Protein AF-A0AAD8B406-F1 (afdb_monomer_lite)

Organism: Biomphalaria pfeifferi (NCBI:txid112525)

Radius of gyration: 15.05 Å; chains: 1; bounding box: 37×24×43 Å

Secondary structure (DSSP, 8-state):
-EEEE--SEEEEES-EEEEEEEEEEE-EEEEEEEEEEEEEEEEEE-EEEEEEEEEEEEEEEEEEEEEEEEEEEEEEEEEEEEEEEEEEEEEEEEEEEEEEEEEEEEEEEEEEEEEEEEEEEEEEEEEEEEEEEEEEEE-S--EEEEEEEEEEEEEE-

Sequence (157 aa):
MCLYINARYKVFKDVRVYEMCLYINVGYKVFKDVRVYEMCLYINAGYKVFKDVGVYEMCFYINAGYKVFKDVGVYEMCLYINTGYKVFKDVGVYEMCLYINAGYKDFKDVGVYEMCFYINAGYKVFKDVGVYELYLYINTGYKVFKDVGVYEMCLNN

Structure (mmCIF, N/CA/C/O backbone):
data_AF-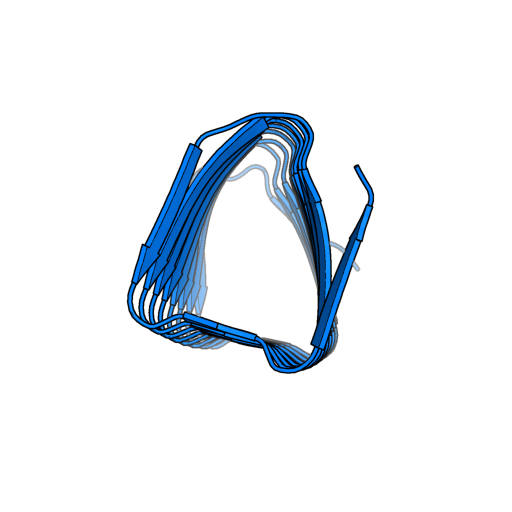A0AAD8B406-F1
#
_entry.id   AF-A0AAD8B406-F1
#
loop_
_atom_site.group_PDB
_atom_site.id
_atom_site.type_symbol
_atom_site.label_atom_id
_atom_site.label_alt_id
_atom_site.label_comp_id
_atom_site.label_asym_id
_atom_site.label_entity_id
_atom_site.label_seq_id
_atom_site.pdbx_PDB_ins_code
_atom_site.Cartn_x
_atom_site.Cartn_y
_atom_site.Cartn_z
_atom_site.occupancy
_atom_site.B_iso_or_equiv
_atom_site.auth_seq_id
_atom_site.auth_comp_id
_atom_site.auth_asym_id
_atom_site.auth_atom_id
_atom_site.pdbx_PDB_model_num
ATOM 1 N N . MET A 1 1 ? 18.663 8.600 -9.175 1.00 66.12 1 MET A N 1
ATOM 2 C CA . MET A 1 1 ? 18.173 9.130 -10.481 1.00 66.12 1 MET A CA 1
ATOM 3 C C . MET A 1 1 ? 16.690 8.807 -10.614 1.00 66.12 1 MET A C 1
ATOM 5 O O . MET A 1 1 ? 16.322 7.668 -10.365 1.00 66.12 1 MET A O 1
ATOM 9 N N . CYS A 1 2 ? 15.840 9.773 -10.978 1.00 83.94 2 CYS A N 1
ATOM 10 C CA . CYS A 1 2 ? 14.392 9.553 -11.087 1.00 83.94 2 CYS A CA 1
ATOM 11 C C . CYS A 1 2 ? 13.951 9.374 -12.542 1.00 83.94 2 CYS A C 1
ATOM 13 O O . CYS A 1 2 ? 14.406 10.094 -13.431 1.00 83.94 2 CYS A O 1
ATOM 15 N N . LEU A 1 3 ? 13.030 8.441 -12.785 1.00 86.75 3 LEU A N 1
ATOM 16 C CA . LEU A 1 3 ? 12.468 8.208 -14.112 1.00 86.75 3 LEU A CA 1
ATOM 17 C C . LEU A 1 3 ? 11.152 8.972 -14.281 1.00 86.75 3 LEU A C 1
ATOM 19 O O . LEU A 1 3 ? 10.186 8.746 -13.550 1.00 86.75 3 LEU A O 1
ATOM 23 N N . TYR A 1 4 ? 11.095 9.831 -15.297 1.00 86.88 4 TYR A N 1
ATOM 24 C CA . TYR A 1 4 ? 9.870 10.524 -15.680 1.00 86.88 4 TYR A CA 1
ATOM 25 C C . TYR A 1 4 ? 9.085 9.707 -16.709 1.00 86.88 4 TYR A C 1
ATOM 27 O O . TYR A 1 4 ? 9.613 9.300 -17.745 1.00 86.88 4 TYR A O 1
ATOM 35 N N . ILE A 1 5 ? 7.811 9.442 -16.430 1.00 83.00 5 ILE A N 1
ATOM 36 C CA . ILE A 1 5 ? 6.956 8.581 -17.247 1.00 83.00 5 ILE A CA 1
ATOM 37 C C . ILE A 1 5 ? 5.689 9.340 -17.627 1.00 83.00 5 ILE A C 1
ATOM 39 O O . ILE A 1 5 ? 4.752 9.463 -16.839 1.00 83.00 5 ILE A O 1
ATOM 43 N N . ASN A 1 6 ? 5.628 9.750 -18.894 1.00 78.81 6 ASN A N 1
ATOM 44 C CA . ASN A 1 6 ? 4.415 10.281 -19.526 1.00 78.81 6 ASN A CA 1
ATOM 45 C C . ASN A 1 6 ? 3.571 9.209 -20.234 1.00 78.81 6 ASN A C 1
ATOM 47 O O . ASN A 1 6 ? 2.496 9.499 -20.752 1.00 78.81 6 ASN A O 1
ATOM 51 N N . ALA A 1 7 ? 4.047 7.962 -20.291 1.00 69.94 7 ALA A N 1
ATOM 52 C CA . ALA A 1 7 ? 3.344 6.893 -20.992 1.00 69.94 7 ALA A CA 1
ATOM 53 C C . ALA A 1 7 ? 2.008 6.552 -20.312 1.00 69.94 7 ALA A C 1
ATOM 55 O O . ALA A 1 7 ? 1.962 6.378 -19.092 1.00 69.94 7 ALA A O 1
ATOM 56 N N . ARG A 1 8 ? 0.945 6.334 -21.100 1.00 76.19 8 ARG A N 1
ATOM 57 C CA . ARG A 1 8 ? -0.393 5.982 -20.584 1.00 76.19 8 ARG A CA 1
ATOM 58 C C . ARG A 1 8 ? -0.446 4.615 -19.898 1.00 76.19 8 ARG A C 1
ATOM 60 O O . ARG A 1 8 ? -1.207 4.461 -18.953 1.00 76.19 8 ARG A O 1
ATOM 67 N N . TYR A 1 9 ? 0.376 3.650 -20.310 1.00 87.19 9 TYR A N 1
ATOM 68 C CA . TYR A 1 9 ? 0.430 2.299 -19.738 1.00 87.19 9 TYR A CA 1
ATOM 69 C C . TYR A 1 9 ? 1.887 1.868 -19.537 1.00 87.19 9 TYR A C 1
ATOM 71 O O . TYR A 1 9 ? 2.727 2.145 -20.389 1.00 87.19 9 TYR A O 1
ATOM 79 N N . LYS A 1 10 ? 2.225 1.269 -18.389 1.00 89.88 10 LYS A N 1
ATOM 80 C CA . LYS A 1 10 ? 3.548 0.653 -18.164 1.00 89.88 10 LYS A CA 1
ATOM 81 C C . LYS A 1 10 ? 3.464 -0.450 -17.113 1.00 89.88 10 LYS A C 1
ATOM 83 O O . LYS A 1 10 ? 2.771 -0.284 -16.110 1.00 89.88 10 LYS A O 1
ATOM 88 N N . VAL A 1 11 ? 4.211 -1.525 -17.332 1.00 91.75 11 VAL A N 1
ATOM 89 C CA . VAL A 1 11 ? 4.355 -2.640 -16.392 1.00 91.75 11 VAL A CA 1
ATOM 90 C C . VAL A 1 11 ? 5.803 -2.704 -15.918 1.00 91.75 11 VAL A C 1
ATOM 92 O O . VAL A 1 11 ? 6.727 -2.614 -16.724 1.00 91.75 11 VAL A O 1
ATOM 95 N N . PHE A 1 12 ? 5.972 -2.848 -14.612 1.00 92.81 12 PHE A N 1
ATOM 96 C CA . PHE A 1 12 ? 7.213 -3.164 -13.925 1.00 92.81 12 PHE A CA 1
ATOM 97 C C . PHE A 1 12 ? 7.050 -4.568 -13.362 1.00 92.81 12 PHE A C 1
ATOM 99 O O . PHE A 1 12 ? 6.169 -4.797 -12.532 1.00 92.81 12 PHE A O 1
ATOM 106 N N . LYS A 1 13 ? 7.846 -5.507 -13.862 1.00 96.06 13 LYS A N 1
ATOM 107 C CA . LYS A 1 13 ? 7.769 -6.917 -13.492 1.00 96.06 13 LYS A CA 1
ATOM 108 C C . LYS A 1 13 ? 9.155 -7.404 -13.096 1.00 96.06 13 LYS A C 1
ATOM 110 O O . LYS A 1 13 ? 10.116 -7.028 -13.762 1.00 96.06 13 LYS A O 1
ATOM 115 N N . ASP A 1 14 ? 9.231 -8.211 -12.042 1.00 96.31 14 ASP A N 1
ATOM 116 C CA . ASP A 1 14 ? 10.471 -8.845 -11.573 1.00 96.31 14 ASP A CA 1
ATOM 117 C C . ASP A 1 14 ? 11.583 -7.822 -11.250 1.00 96.31 14 ASP A C 1
ATOM 119 O O . ASP A 1 14 ? 12.766 -8.044 -11.508 1.00 96.31 14 ASP A O 1
ATOM 123 N N . VAL A 1 15 ? 11.206 -6.661 -10.700 1.00 94.62 15 VAL A N 1
ATOM 124 C CA . VAL A 1 15 ? 12.147 -5.568 -10.409 1.00 94.62 15 VAL A CA 1
ATOM 125 C C . VAL A 1 15 ? 12.801 -5.791 -9.052 1.00 94.62 15 VAL A C 1
ATOM 127 O O . VAL A 1 15 ? 12.111 -5.927 -8.043 1.00 94.62 15 VAL A O 1
ATOM 130 N N . ARG A 1 16 ? 14.136 -5.771 -9.022 1.00 94.88 16 ARG A N 1
ATOM 131 C CA . ARG A 1 16 ? 14.936 -5.785 -7.792 1.00 94.88 16 ARG A CA 1
ATOM 132 C C . ARG A 1 16 ? 16.004 -4.711 -7.869 1.00 94.88 16 ARG A C 1
ATOM 134 O O . ARG A 1 16 ? 16.961 -4.857 -8.624 1.00 94.88 16 ARG A O 1
ATOM 141 N N . VAL A 1 17 ? 15.815 -3.626 -7.133 1.00 93.81 17 VAL A N 1
ATOM 142 C CA . VAL A 1 17 ? 16.735 -2.482 -7.132 1.00 93.81 17 VAL A CA 1
ATOM 143 C C . VAL A 1 17 ? 16.878 -1.934 -5.723 1.00 93.81 17 VAL A C 1
ATOM 145 O O . VAL A 1 17 ? 16.016 -2.164 -4.882 1.00 93.81 17 VAL A O 1
ATOM 148 N N . TYR A 1 18 ? 17.965 -1.213 -5.472 1.00 93.75 18 TYR A N 1
ATOM 149 C CA . TYR A 1 18 ? 18.145 -0.515 -4.205 1.00 93.75 18 TYR A CA 1
ATOM 150 C C . TYR A 1 18 ? 17.158 0.658 -4.113 1.00 93.75 18 TYR A C 1
ATOM 152 O O . TYR A 1 18 ? 16.241 0.642 -3.302 1.00 93.75 18 TYR A O 1
ATOM 160 N N . GLU A 1 19 ? 17.228 1.587 -5.061 1.00 94.19 19 GLU A N 1
ATOM 161 C CA . GLU A 1 19 ? 16.337 2.746 -5.129 1.00 94.19 19 GLU A CA 1
ATOM 162 C C . GLU A 1 19 ? 15.447 2.705 -6.372 1.00 94.19 19 GLU A C 1
ATOM 164 O O . GLU A 1 19 ? 15.892 2.390 -7.482 1.00 94.19 19 GLU A O 1
ATOM 169 N N . MET A 1 20 ? 14.190 3.115 -6.212 1.00 93.19 20 MET A N 1
ATOM 170 C CA . MET A 1 20 ? 13.279 3.370 -7.319 1.00 93.19 20 MET A CA 1
ATOM 171 C C . MET A 1 20 ? 12.509 4.673 -7.111 1.00 93.19 20 MET A C 1
ATOM 173 O O . MET A 1 20 ? 11.588 4.752 -6.303 1.00 93.19 20 MET A O 1
ATOM 177 N N . CYS A 1 21 ? 12.819 5.673 -7.934 1.00 93.94 21 CYS A N 1
ATOM 178 C CA . CYS A 1 21 ? 12.112 6.950 -7.961 1.00 93.94 21 CYS A CA 1
ATOM 179 C C . CYS A 1 21 ? 11.381 7.144 -9.298 1.00 93.94 21 CYS A C 1
ATOM 181 O O . CYS A 1 21 ? 12.027 7.190 -10.352 1.00 93.94 21 CYS A O 1
ATOM 183 N N . LEU A 1 22 ? 10.049 7.286 -9.280 1.00 91.00 22 LEU A N 1
ATOM 184 C CA . LEU A 1 22 ? 9.243 7.532 -10.484 1.00 91.00 22 LEU A CA 1
ATOM 185 C C . LEU A 1 22 ? 8.362 8.778 -10.352 1.00 91.00 22 LEU A C 1
ATOM 187 O O . LEU A 1 22 ? 7.609 8.933 -9.391 1.00 91.00 22 LEU A O 1
ATOM 191 N N . TYR A 1 23 ? 8.356 9.588 -11.409 1.00 89.94 23 TYR A N 1
ATOM 192 C CA . TYR A 1 23 ? 7.369 10.643 -11.628 1.00 89.94 23 TYR A CA 1
ATOM 193 C C . TYR A 1 23 ? 6.408 10.207 -12.732 1.00 89.94 23 TYR A C 1
ATOM 195 O O . TYR A 1 23 ? 6.817 9.962 -13.867 1.00 89.94 23 TYR A O 1
ATOM 203 N N . ILE A 1 24 ? 5.123 10.089 -12.407 1.00 85.62 24 ILE A N 1
ATOM 204 C CA . ILE A 1 24 ? 4.079 9.623 -13.322 1.00 85.62 24 ILE A CA 1
ATOM 205 C C . ILE A 1 24 ? 3.016 10.709 -13.435 1.00 85.62 24 ILE A C 1
ATOM 207 O O . ILE A 1 24 ? 2.252 10.949 -12.500 1.00 85.62 24 ILE A O 1
ATOM 211 N N . ASN A 1 25 ? 2.922 11.341 -14.603 1.00 82.12 25 ASN A N 1
ATOM 212 C CA . ASN A 1 25 ? 1.915 12.376 -14.818 1.00 82.12 25 ASN A CA 1
ATOM 213 C C . ASN A 1 25 ? 0.511 11.754 -14.917 1.00 82.12 25 ASN A C 1
ATOM 215 O O . ASN A 1 25 ? -0.337 11.943 -14.051 1.00 82.12 25 ASN A O 1
ATOM 219 N N . VAL A 1 26 ? 0.275 10.915 -15.924 1.00 82.38 26 VAL A N 1
ATOM 220 C CA . VAL A 1 26 ? -0.999 10.210 -16.091 1.00 82.38 26 VAL A CA 1
ATOM 221 C C . VAL A 1 26 ? -0.725 8.779 -16.517 1.00 82.38 26 VAL A C 1
ATOM 223 O O . VAL A 1 26 ? 0.189 8.513 -17.295 1.00 82.38 26 VAL A O 1
ATOM 226 N N . GLY A 1 27 ? -1.540 7.846 -16.035 1.00 83.50 27 GLY A N 1
ATOM 227 C CA . GLY A 1 27 ? -1.629 6.531 -16.653 1.00 83.50 27 GLY A CA 1
ATOM 228 C C . GLY A 1 27 ? -1.936 5.389 -15.702 1.00 83.50 27 GLY A C 1
ATOM 229 O O . GLY A 1 27 ? -2.097 5.562 -14.491 1.00 83.50 27 GLY A O 1
ATOM 230 N N . TYR A 1 28 ? -1.994 4.215 -16.314 1.00 88.31 28 TYR A N 1
ATOM 231 C CA . TYR A 1 28 ? -2.128 2.911 -15.699 1.00 88.31 28 TYR A CA 1
ATOM 232 C C . TYR A 1 28 ? -0.741 2.302 -15.479 1.00 88.31 28 TYR A C 1
ATOM 234 O O . TYR A 1 28 ? 0.053 2.202 -16.424 1.00 88.31 28 TYR A O 1
ATOM 242 N N . LYS A 1 29 ? -0.426 1.918 -14.239 1.00 90.56 29 LYS A N 1
ATOM 243 C CA . LYS A 1 29 ? 0.850 1.278 -13.890 1.00 90.56 29 LYS A CA 1
ATOM 244 C C . LYS A 1 29 ? 0.626 -0.005 -13.113 1.00 90.56 29 LYS A C 1
ATOM 246 O O . LYS A 1 29 ? -0.196 -0.037 -12.203 1.00 90.56 29 LYS A O 1
ATOM 251 N N . VAL A 1 30 ? 1.384 -1.035 -13.461 1.00 92.75 30 VAL A N 1
ATOM 252 C CA . VAL A 1 30 ? 1.406 -2.299 -12.719 1.00 92.75 30 VAL A CA 1
ATOM 253 C C . VAL A 1 30 ? 2.812 -2.529 -12.212 1.00 92.75 30 VAL A C 1
ATOM 255 O O . VAL A 1 30 ? 3.754 -2.477 -12.996 1.00 92.75 30 VAL A O 1
ATOM 258 N N . PHE A 1 31 ? 2.924 -2.797 -10.923 1.00 95.19 31 PHE A N 1
ATOM 259 C CA . PHE A 1 31 ? 4.117 -3.267 -10.244 1.00 95.19 31 PHE A CA 1
ATOM 260 C C . PHE A 1 31 ? 3.814 -4.685 -9.786 1.00 95.19 31 PHE A C 1
ATOM 262 O O . PHE A 1 31 ? 2.890 -4.891 -8.998 1.00 95.19 31 PHE A O 1
ATOM 269 N N . LYS A 1 32 ? 4.534 -5.654 -10.342 1.00 97.50 32 LYS A N 1
ATOM 270 C CA . LYS A 1 32 ? 4.357 -7.071 -10.044 1.00 97.50 32 LYS A CA 1
ATOM 271 C C . LYS A 1 32 ? 5.703 -7.685 -9.683 1.00 97.50 32 LYS A C 1
ATOM 273 O O . LYS A 1 32 ? 6.659 -7.484 -10.429 1.00 97.50 32 LYS A O 1
ATOM 278 N N . ASP A 1 33 ? 5.762 -8.433 -8.588 1.00 96.88 33 ASP A N 1
ATOM 279 C CA . ASP A 1 33 ? 6.983 -9.123 -8.153 1.00 96.88 33 ASP A CA 1
ATOM 280 C C . ASP A 1 33 ? 8.153 -8.132 -7.955 1.00 96.88 33 ASP A C 1
ATOM 282 O O . ASP A 1 33 ? 9.238 -8.282 -8.521 1.00 96.88 33 ASP A O 1
ATOM 286 N N . VAL A 1 34 ? 7.908 -7.055 -7.200 1.00 96.62 34 VAL A N 1
ATOM 287 C CA . VAL A 1 34 ? 8.855 -5.939 -7.023 1.00 96.62 34 VAL A CA 1
ATOM 288 C C . VAL A 1 34 ? 9.456 -5.966 -5.621 1.00 96.62 34 VAL A C 1
ATOM 290 O O . VAL A 1 34 ? 8.723 -6.026 -4.637 1.00 96.62 34 VAL A O 1
ATOM 293 N N . ARG A 1 35 ? 10.788 -5.887 -5.525 1.00 96.56 35 ARG A N 1
ATOM 294 C CA . ARG A 1 35 ? 11.521 -5.735 -4.261 1.00 96.56 35 ARG A CA 1
ATOM 295 C C . ARG A 1 35 ? 12.447 -4.534 -4.327 1.00 96.56 35 ARG A C 1
ATOM 297 O O . ARG A 1 35 ? 13.306 -4.479 -5.207 1.00 96.56 35 ARG A O 1
ATOM 304 N N . VAL A 1 36 ? 12.259 -3.579 -3.427 1.00 94.06 36 VAL A N 1
ATOM 305 C CA . VAL A 1 36 ? 13.019 -2.323 -3.425 1.00 94.06 36 VAL A CA 1
ATOM 306 C C . VAL A 1 36 ? 13.412 -1.961 -2.002 1.00 94.06 36 VAL A C 1
ATOM 308 O O . VAL A 1 36 ? 12.648 -2.238 -1.084 1.00 94.06 36 VAL A O 1
ATOM 311 N N . TYR A 1 37 ? 14.588 -1.368 -1.809 1.00 94.88 37 TYR A N 1
ATOM 312 C CA . TYR A 1 37 ? 14.928 -0.791 -0.513 1.00 94.88 37 TYR A CA 1
ATOM 313 C C . TYR A 1 37 ? 14.134 0.512 -0.324 1.00 94.88 37 TYR A C 1
ATOM 315 O O . TYR A 1 37 ? 13.202 0.544 0.470 1.00 94.88 37 TYR A O 1
ATOM 323 N N . GLU A 1 38 ? 14.347 1.505 -1.184 1.00 95.75 38 GLU A N 1
ATOM 324 C CA . GLU A 1 38 ? 13.619 2.782 -1.157 1.00 95.75 38 GLU A CA 1
ATOM 325 C C . GLU A 1 38 ? 12.770 3.009 -2.415 1.00 95.75 38 GLU A C 1
ATOM 327 O O . GLU A 1 38 ? 13.273 3.028 -3.545 1.00 95.75 38 GLU A O 1
ATOM 332 N N . MET A 1 39 ? 11.464 3.220 -2.241 1.00 95.12 39 MET A N 1
ATOM 333 C CA . MET A 1 39 ? 10.525 3.485 -3.330 1.00 95.12 39 MET A CA 1
ATOM 334 C C . MET A 1 39 ? 9.806 4.825 -3.160 1.00 95.12 39 MET A C 1
ATOM 336 O O . MET A 1 39 ? 8.921 4.971 -2.320 1.00 95.12 39 MET A O 1
ATOM 340 N N . CYS A 1 40 ? 10.078 5.759 -4.071 1.00 94.38 40 CYS A N 1
ATOM 341 C CA . CYS A 1 40 ? 9.426 7.066 -4.130 1.00 94.38 40 CYS A CA 1
ATOM 342 C C . CYS A 1 40 ? 8.582 7.201 -5.404 1.00 94.38 40 CYS A C 1
ATOM 344 O O . CYS A 1 40 ? 9.110 7.160 -6.519 1.00 94.38 40 CYS A O 1
ATOM 346 N N . LEU A 1 41 ? 7.265 7.394 -5.266 1.00 90.62 41 LEU A N 1
ATOM 347 C CA . LEU A 1 41 ? 6.367 7.622 -6.406 1.00 90.62 41 LEU A CA 1
ATOM 348 C C . LEU A 1 41 ? 5.607 8.939 -6.279 1.00 90.62 41 LEU A C 1
ATOM 350 O O . LEU A 1 41 ? 4.762 9.111 -5.400 1.00 90.62 41 LEU A O 1
ATOM 354 N N . TYR A 1 42 ? 5.812 9.811 -7.259 1.00 90.19 42 TYR A N 1
ATOM 355 C CA . TYR A 1 42 ? 5.040 11.035 -7.437 1.00 90.19 42 TYR A CA 1
ATOM 356 C C . TYR A 1 42 ? 4.059 10.849 -8.581 1.00 90.19 42 TYR A C 1
ATOM 358 O O . TYR A 1 42 ? 4.448 10.534 -9.709 1.00 90.19 42 TYR A O 1
ATOM 366 N N . ILE A 1 43 ? 2.770 11.011 -8.295 1.00 82.31 43 ILE A N 1
ATOM 367 C CA . ILE A 1 43 ? 1.711 10.653 -9.233 1.00 82.31 43 ILE A CA 1
ATOM 368 C C . ILE A 1 43 ? 0.673 11.764 -9.311 1.00 82.31 43 ILE A C 1
ATOM 370 O O . ILE A 1 43 ? -0.034 12.034 -8.344 1.00 82.31 43 ILE A O 1
ATOM 374 N N . ASN A 1 44 ? 0.497 12.346 -10.494 1.00 84.56 44 ASN A N 1
ATOM 375 C CA . ASN A 1 44 ? -0.564 13.327 -10.684 1.00 84.56 44 ASN A CA 1
ATOM 376 C C . ASN A 1 44 ? -1.933 12.631 -10.847 1.00 84.56 44 ASN A C 1
ATOM 378 O O . ASN A 1 44 ? -2.813 12.818 -10.012 1.00 84.56 44 ASN A O 1
ATOM 382 N N . ALA A 1 45 ? -2.109 11.738 -11.828 1.00 84.94 45 ALA A N 1
ATOM 383 C CA . ALA A 1 45 ? -3.380 11.030 -12.024 1.00 84.94 45 ALA A CA 1
ATOM 384 C C . ALA A 1 45 ? -3.252 9.563 -12.483 1.00 84.94 45 ALA A C 1
ATOM 386 O O . ALA A 1 45 ? -2.275 9.137 -13.106 1.00 84.94 45 ALA A O 1
ATOM 387 N N . GLY A 1 46 ? -4.276 8.749 -12.200 1.00 85.00 46 GLY A N 1
ATOM 388 C CA . GLY A 1 46 ? -4.534 7.465 -12.877 1.00 85.00 46 GLY A CA 1
ATOM 389 C C . GLY A 1 46 ? -4.549 6.230 -11.971 1.00 85.00 46 GLY A C 1
ATOM 390 O O . GLY A 1 46 ? -4.542 6.349 -10.748 1.00 85.00 46 GLY A O 1
ATOM 391 N N . TYR A 1 47 ? -4.476 5.045 -12.569 1.00 88.44 47 TYR A N 1
ATOM 392 C CA . TYR A 1 47 ? -4.683 3.760 -11.895 1.00 88.44 47 TYR A CA 1
ATOM 393 C C . TYR A 1 47 ? -3.370 3.018 -11.619 1.00 88.44 47 TYR A C 1
ATOM 395 O O . TYR A 1 47 ? -2.474 3.013 -12.465 1.00 88.44 47 TYR A O 1
ATOM 403 N N . LYS A 1 48 ? -3.230 2.406 -10.440 1.00 89.31 48 LYS A N 1
ATOM 404 C CA . LYS A 1 48 ? -2.022 1.658 -10.070 1.00 89.31 48 LYS A CA 1
ATOM 405 C C . LYS A 1 48 ? -2.351 0.340 -9.388 1.00 89.31 48 LYS A C 1
ATOM 407 O O . LYS A 1 48 ? -3.225 0.291 -8.528 1.00 89.31 48 LYS A O 1
ATOM 412 N N . VAL A 1 49 ? -1.608 -0.697 -9.750 1.00 94.12 49 VAL A N 1
ATOM 413 C CA . VAL A 1 49 ? -1.656 -2.009 -9.101 1.00 94.12 49 VAL A CA 1
ATOM 414 C C . VAL A 1 49 ? -0.276 -2.338 -8.578 1.00 94.12 49 VAL A C 1
ATOM 416 O O . VAL A 1 49 ? 0.679 -2.331 -9.349 1.00 94.12 49 VAL A O 1
ATOM 419 N N . PHE A 1 50 ? -0.202 -2.653 -7.295 1.00 95.81 50 PHE A N 1
ATOM 420 C CA . PHE A 1 50 ? 0.945 -3.252 -6.635 1.00 95.81 50 PHE A CA 1
ATOM 421 C C . PHE A 1 50 ? 0.536 -4.666 -6.255 1.00 95.81 50 PHE A C 1
ATOM 423 O O . PHE A 1 50 ? -0.432 -4.845 -5.515 1.00 95.81 50 PHE A O 1
ATOM 430 N N . LYS A 1 51 ? 1.222 -5.653 -6.821 1.00 97.75 51 LYS A N 1
ATOM 431 C CA . LYS A 1 51 ? 0.981 -7.066 -6.558 1.00 97.75 51 LYS A CA 1
ATOM 432 C C . LYS A 1 51 ? 2.298 -7.752 -6.218 1.00 97.75 51 LYS A C 1
ATOM 434 O O . LYS A 1 51 ? 3.245 -7.624 -6.992 1.00 97.75 51 LYS A O 1
ATOM 439 N N . ASP A 1 52 ? 2.340 -8.486 -5.113 1.00 97.62 52 ASP A N 1
ATOM 440 C CA . ASP A 1 52 ? 3.533 -9.227 -4.685 1.00 97.62 52 ASP A CA 1
ATOM 441 C C . ASP A 1 52 ? 4.738 -8.270 -4.510 1.00 97.62 52 ASP A C 1
ATOM 443 O O . ASP A 1 52 ? 5.781 -8.410 -5.157 1.00 97.62 52 ASP A O 1
ATOM 447 N N . VAL A 1 53 ? 4.559 -7.215 -3.704 1.00 97.12 53 VAL A N 1
ATOM 448 C CA . VAL A 1 53 ? 5.536 -6.120 -3.550 1.00 97.12 53 VAL A CA 1
ATOM 449 C C . VAL A 1 53 ? 6.108 -6.097 -2.135 1.00 97.12 53 VAL A C 1
ATOM 451 O O . VAL A 1 53 ? 5.356 -6.054 -1.167 1.00 97.12 53 VAL A O 1
ATOM 454 N N . GLY A 1 54 ? 7.437 -6.084 -2.026 1.00 96.38 54 GLY A N 1
ATOM 455 C CA . GLY A 1 54 ? 8.166 -5.908 -0.770 1.00 96.38 54 GLY A CA 1
ATOM 456 C C . GLY A 1 54 ? 9.021 -4.647 -0.812 1.00 96.38 54 GLY A C 1
ATOM 457 O O . GLY A 1 54 ? 9.817 -4.494 -1.742 1.00 96.38 54 GLY A O 1
ATOM 458 N N . VAL A 1 55 ? 8.871 -3.748 0.157 1.00 95.69 55 VAL A N 1
ATOM 459 C CA . VAL A 1 55 ? 9.666 -2.510 0.220 1.00 95.69 55 VAL A CA 1
ATOM 460 C C . VAL A 1 55 ? 10.139 -2.242 1.640 1.00 95.69 55 VAL A C 1
ATOM 462 O O . VAL A 1 55 ? 9.400 -2.516 2.578 1.00 95.69 55 VAL A O 1
ATOM 465 N N . TYR A 1 56 ? 11.351 -1.717 1.807 1.00 95.75 56 TYR A N 1
ATOM 466 C CA . TYR A 1 56 ? 11.773 -1.221 3.113 1.00 95.75 56 TYR A CA 1
ATOM 467 C C . TYR A 1 56 ? 11.090 0.130 3.388 1.00 95.75 56 TYR A C 1
ATOM 469 O O . TYR A 1 56 ? 10.154 0.185 4.177 1.00 95.75 56 TYR A O 1
ATOM 477 N N . GLU A 1 57 ? 11.397 1.163 2.609 1.00 96.38 57 GLU A N 1
ATOM 478 C CA . GLU A 1 57 ? 10.769 2.485 2.712 1.00 96.38 57 GLU A CA 1
ATOM 479 C C . GLU A 1 57 ? 9.942 2.829 1.466 1.00 96.38 57 GLU A C 1
ATOM 481 O O . GLU A 1 57 ? 10.437 2.827 0.335 1.00 96.38 57 GLU A O 1
ATOM 486 N N . MET A 1 58 ? 8.661 3.150 1.650 1.00 95.06 58 MET A N 1
ATOM 487 C CA . MET A 1 58 ? 7.741 3.503 0.569 1.00 95.06 58 MET A CA 1
ATOM 488 C C . MET A 1 58 ? 7.101 4.875 0.796 1.00 95.06 58 MET A C 1
ATOM 490 O O . MET A 1 58 ? 6.264 5.048 1.678 1.00 95.06 58 MET A O 1
ATOM 494 N N . CYS A 1 59 ? 7.397 5.828 -0.089 1.00 94.44 59 CYS A N 1
ATOM 495 C CA . CYS A 1 59 ? 6.851 7.185 -0.064 1.00 94.44 59 CYS A CA 1
ATOM 496 C C . CYS A 1 59 ? 6.056 7.508 -1.333 1.00 94.44 59 CYS A C 1
ATOM 498 O O . CYS A 1 59 ? 6.610 7.632 -2.429 1.00 94.44 59 CYS A O 1
ATOM 500 N N . PHE A 1 60 ? 4.745 7.708 -1.203 1.00 90.12 60 PHE A N 1
ATOM 501 C CA . PHE A 1 60 ? 3.839 7.974 -2.325 1.00 90.12 60 PHE A CA 1
ATOM 502 C C . PHE A 1 60 ? 3.109 9.308 -2.168 1.00 90.12 60 PHE A C 1
ATOM 504 O O . PHE A 1 60 ? 2.357 9.513 -1.212 1.00 90.12 60 PHE A O 1
ATOM 511 N N . TYR A 1 61 ? 3.231 10.167 -3.182 1.00 89.31 61 TYR A N 1
ATOM 512 C CA . TYR A 1 61 ? 2.603 11.488 -3.214 1.00 89.31 61 TYR A CA 1
ATOM 513 C C . TYR A 1 61 ? 1.668 11.648 -4.405 1.00 89.31 61 TYR A C 1
ATOM 515 O O . TYR A 1 61 ? 2.104 11.559 -5.559 1.00 89.31 61 TYR A O 1
ATOM 523 N N . ILE A 1 62 ? 0.361 11.785 -4.142 1.00 79.81 62 ILE A N 1
ATOM 524 C CA . ILE A 1 62 ? -0.650 11.478 -5.160 1.00 79.81 62 ILE A CA 1
ATOM 525 C C . ILE A 1 62 ? -1.802 12.465 -5.164 1.00 79.81 62 ILE A C 1
ATOM 527 O O . ILE A 1 62 ? -2.529 12.605 -4.185 1.00 79.81 62 ILE A O 1
ATOM 531 N N . ASN A 1 63 ? -2.018 13.093 -6.315 1.00 84.06 63 ASN A N 1
ATOM 532 C CA . ASN A 1 63 ? -3.085 14.071 -6.461 1.00 84.06 63 ASN A CA 1
ATOM 533 C C . ASN A 1 63 ? -4.450 13.394 -6.704 1.00 84.06 63 ASN A C 1
ATOM 535 O O . ASN A 1 63 ? -5.396 13.609 -5.947 1.00 84.06 63 ASN A O 1
ATOM 539 N N . ALA A 1 64 ? -4.553 12.507 -7.697 1.00 85.44 64 ALA A N 1
ATOM 540 C CA . ALA A 1 64 ? -5.789 11.779 -7.982 1.00 85.44 64 ALA A CA 1
ATOM 541 C C . ALA A 1 64 ? -5.539 10.332 -8.428 1.00 85.44 64 ALA A C 1
ATOM 543 O O . ALA A 1 64 ? -4.584 10.032 -9.149 1.00 85.44 64 ALA A O 1
ATOM 544 N N . GLY A 1 65 ? -6.432 9.408 -8.068 1.00 84.69 65 GLY A N 1
ATOM 545 C CA . GLY A 1 65 ? -6.502 8.120 -8.761 1.00 84.69 65 GLY A CA 1
ATOM 546 C C . GLY A 1 65 ? -6.962 6.926 -7.943 1.00 84.69 65 GLY A C 1
ATOM 547 O O . GLY A 1 65 ? -7.348 7.036 -6.783 1.00 84.69 65 GLY A O 1
ATOM 548 N N . TYR A 1 66 ? -6.891 5.763 -8.583 1.00 88.31 66 TYR A N 1
ATOM 549 C CA . TYR A 1 66 ? -7.271 4.482 -7.999 1.00 88.31 66 TYR A CA 1
ATOM 550 C C . TYR A 1 66 ? -6.034 3.624 -7.742 1.00 88.31 66 TYR A C 1
ATOM 552 O O . TYR A 1 66 ? -5.103 3.611 -8.558 1.00 88.31 66 TYR A O 1
ATOM 560 N N . LYS A 1 67 ? -6.023 2.900 -6.621 1.00 88.56 67 LYS A N 1
ATOM 561 C CA . LYS A 1 67 ? -4.941 1.982 -6.272 1.00 88.56 67 LYS A CA 1
ATOM 562 C C . LYS A 1 67 ? -5.423 0.663 -5.730 1.00 88.56 67 LYS A C 1
ATOM 564 O O . LYS A 1 67 ? -6.319 0.630 -4.893 1.00 88.56 67 LYS A O 1
ATOM 569 N N . VAL A 1 68 ? -4.697 -0.373 -6.116 1.00 93.75 68 VAL A N 1
ATOM 570 C CA . VAL A 1 68 ? -4.765 -1.691 -5.501 1.00 93.75 68 VAL A CA 1
ATOM 571 C C . VAL A 1 68 ? -3.397 -2.039 -4.954 1.00 93.75 68 VAL A C 1
ATOM 573 O O . VAL A 1 68 ? -2.415 -2.001 -5.695 1.00 93.75 68 VAL A O 1
ATOM 576 N N . PHE A 1 69 ? -3.363 -2.402 -3.683 1.00 95.44 69 PHE A N 1
ATOM 577 C CA . PHE A 1 69 ? -2.259 -3.081 -3.031 1.00 95.44 69 PHE A CA 1
ATOM 578 C C . PHE A 1 69 ? -2.740 -4.485 -2.712 1.00 95.44 69 PHE A C 1
ATOM 580 O O . PHE A 1 69 ? -3.738 -4.645 -2.010 1.00 95.44 69 PHE A O 1
ATOM 587 N N . LYS A 1 70 ? -2.076 -5.482 -3.285 1.00 97.69 70 LYS A N 1
ATOM 588 C CA . LYS A 1 70 ? -2.387 -6.887 -3.069 1.00 97.69 70 LYS A CA 1
ATOM 589 C C . LYS A 1 70 ? -1.108 -7.642 -2.744 1.00 97.69 70 LYS A C 1
ATOM 591 O O . LYS A 1 70 ? -0.165 -7.560 -3.528 1.00 97.69 70 LYS A O 1
ATOM 596 N N . ASP A 1 71 ? -1.095 -8.391 -1.649 1.00 97.56 71 ASP A N 1
ATOM 597 C CA . ASP A 1 71 ? 0.070 -9.181 -1.241 1.00 97.56 71 ASP A CA 1
ATOM 598 C C . ASP A 1 71 ? 1.309 -8.258 -1.071 1.00 97.56 71 ASP A C 1
ATOM 600 O O . ASP A 1 71 ? 2.316 -8.395 -1.773 1.00 97.56 71 ASP A O 1
ATOM 604 N N . VAL A 1 72 ? 1.192 -7.225 -0.223 1.00 97.31 72 VAL A N 1
ATOM 605 C CA . VAL A 1 72 ? 2.215 -6.167 -0.064 1.00 97.31 72 VAL A CA 1
ATOM 606 C C . VAL A 1 72 ? 2.771 -6.144 1.357 1.00 97.31 72 VAL A C 1
ATOM 608 O O . VAL A 1 72 ? 2.008 -6.059 2.315 1.00 97.31 72 VAL A O 1
ATOM 611 N N . GLY A 1 73 ? 4.098 -6.163 1.479 1.00 96.94 73 GLY A N 1
ATOM 612 C CA . GLY A 1 73 ? 4.820 -5.997 2.742 1.00 96.94 73 GLY A 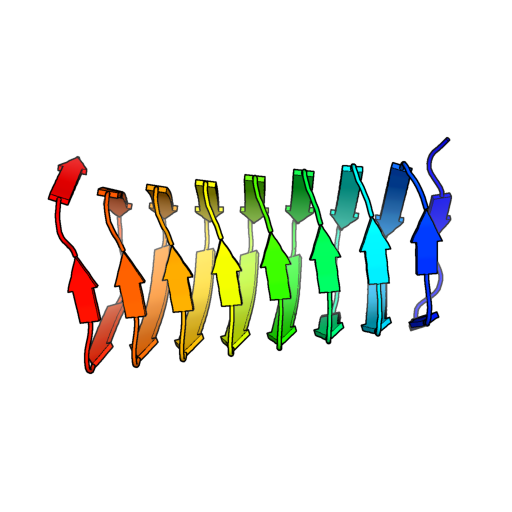CA 1
ATOM 613 C C . GLY A 1 73 ? 5.693 -4.746 2.710 1.00 96.94 73 GLY A C 1
ATOM 614 O O . GLY A 1 73 ? 6.476 -4.581 1.770 1.00 96.94 73 GLY A O 1
ATOM 615 N N . VAL A 1 74 ? 5.566 -3.870 3.706 1.00 96.62 74 VAL A N 1
ATOM 616 C CA . VAL A 1 74 ? 6.392 -2.657 3.813 1.00 96.62 74 VAL A CA 1
ATOM 617 C C . VAL A 1 74 ? 6.889 -2.458 5.240 1.00 96.62 74 VAL A C 1
ATOM 619 O O . VAL A 1 74 ? 6.139 -2.708 6.177 1.00 96.62 74 VAL A O 1
ATOM 622 N N . TYR A 1 75 ? 8.132 -2.011 5.417 1.00 96.56 75 TYR A N 1
ATOM 623 C CA . TYR A 1 75 ? 8.602 -1.603 6.740 1.00 96.56 75 TYR A CA 1
ATOM 624 C C . TYR A 1 75 ? 8.021 -0.223 7.089 1.00 96.56 75 TYR A C 1
ATOM 626 O O . TYR A 1 75 ? 7.123 -0.136 7.919 1.00 96.56 75 TYR A O 1
ATOM 634 N N . GLU A 1 76 ? 8.369 0.817 6.337 1.00 96.81 76 GLU A N 1
ATOM 635 C CA . GLU A 1 76 ? 7.828 2.170 6.511 1.00 96.81 76 GLU A CA 1
ATOM 636 C C . GLU A 1 76 ? 7.018 2.619 5.291 1.00 96.81 76 GLU A C 1
ATOM 638 O O . GLU A 1 76 ? 7.506 2.646 4.157 1.00 96.81 76 GLU A O 1
ATOM 643 N N . MET A 1 77 ? 5.755 2.994 5.502 1.00 95.25 77 MET A N 1
ATOM 644 C CA . MET A 1 77 ? 4.8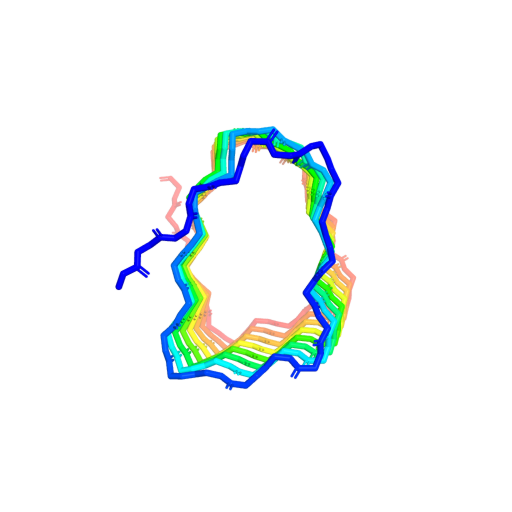53 3.446 4.445 1.00 95.25 77 MET A CA 1
ATOM 645 C C . MET A 1 77 ? 4.298 4.842 4.727 1.00 95.25 77 MET A C 1
ATOM 647 O O . MET A 1 77 ? 3.456 5.033 5.602 1.00 95.25 77 MET A O 1
ATOM 651 N N . CYS A 1 78 ? 4.649 5.797 3.868 1.00 94.50 78 CYS A N 1
ATOM 652 C CA . CYS A 1 78 ? 4.093 7.145 3.854 1.00 94.50 78 CYS A CA 1
ATOM 653 C C . CYS A 1 78 ? 3.237 7.380 2.600 1.00 94.50 78 CYS A C 1
ATOM 655 O O . CYS A 1 78 ? 3.714 7.338 1.462 1.00 94.50 78 CYS A O 1
ATOM 657 N N . LEU A 1 79 ? 1.948 7.675 2.789 1.00 89.44 79 LEU A N 1
ATOM 658 C CA . LEU A 1 79 ? 0.995 7.932 1.703 1.00 89.44 79 LEU A CA 1
ATOM 659 C C . LEU A 1 79 ? 0.308 9.286 1.877 1.00 89.44 79 LEU A C 1
ATOM 661 O O . LEU A 1 79 ? -0.617 9.419 2.680 1.00 89.44 79 LEU A O 1
ATOM 665 N N . TYR A 1 80 ? 0.651 10.244 1.018 1.00 89.31 80 TYR A N 1
ATOM 666 C CA . TYR A 1 80 ? -0.054 11.520 0.907 1.00 89.31 80 TYR A CA 1
ATOM 667 C C . TYR A 1 80 ? -0.978 11.523 -0.304 1.00 89.31 80 TYR A C 1
ATOM 669 O O . TYR A 1 80 ? -0.514 11.405 -1.444 1.00 89.31 80 TYR A O 1
ATOM 677 N N . ILE A 1 81 ? -2.290 11.641 -0.076 1.00 79.81 81 ILE A N 1
ATOM 678 C CA . ILE A 1 81 ? -3.293 11.545 -1.142 1.00 79.81 81 ILE A CA 1
ATOM 679 C C . ILE A 1 81 ? -4.335 12.652 -1.047 1.00 79.81 81 ILE A C 1
ATOM 681 O O . ILE A 1 81 ? -5.061 12.755 -0.064 1.00 79.81 81 ILE A O 1
ATOM 685 N N . ASN A 1 82 ? -4.478 13.420 -2.123 1.00 84.12 82 ASN A N 1
ATOM 686 C CA . ASN A 1 82 ? -5.516 14.437 -2.202 1.00 84.12 82 ASN A CA 1
ATOM 687 C C . ASN A 1 82 ? -6.887 13.794 -2.490 1.00 84.12 82 ASN A C 1
ATOM 689 O O . ASN A 1 82 ? -7.784 13.843 -1.654 1.00 84.12 82 ASN A O 1
ATOM 693 N N . THR A 1 83 ? -7.043 13.084 -3.610 1.00 85.12 83 THR A N 1
ATOM 694 C CA . THR A 1 83 ? -8.298 12.386 -3.939 1.00 85.12 83 THR A CA 1
ATOM 695 C C . THR A 1 83 ? -8.059 10.966 -4.438 1.00 85.12 83 THR A C 1
ATOM 697 O O . THR A 1 83 ? -7.081 10.692 -5.140 1.00 85.12 83 THR A O 1
ATOM 700 N N . GLY A 1 84 ? -8.942 10.022 -4.105 1.00 84.31 84 GLY A N 1
ATOM 701 C CA . GLY A 1 84 ? -8.882 8.716 -4.755 1.00 84.31 84 GLY A CA 1
ATOM 702 C C . GLY A 1 84 ? -9.570 7.551 -4.067 1.00 84.31 84 GLY A C 1
ATOM 703 O O . GLY A 1 84 ? -10.145 7.660 -2.990 1.00 84.31 84 GLY A O 1
ATOM 704 N N . TYR A 1 85 ? -9.448 6.406 -4.723 1.00 87.00 85 TYR A N 1
ATOM 705 C CA . TYR A 1 85 ? -9.943 5.115 -4.264 1.00 87.00 85 TYR A CA 1
ATOM 706 C C . TYR A 1 85 ? -8.750 4.215 -3.961 1.00 87.00 85 TYR A C 1
ATOM 708 O O . TYR A 1 85 ? -7.786 4.179 -4.734 1.00 87.00 85 TYR A O 1
ATOM 716 N N . LYS A 1 86 ? -8.792 3.494 -2.843 1.00 87.44 86 LYS A N 1
ATOM 717 C CA . LYS A 1 86 ? -7.736 2.547 -2.481 1.00 87.44 86 LYS A CA 1
ATOM 718 C C . LYS A 1 86 ? -8.324 1.238 -2.004 1.00 87.44 86 LYS A C 1
ATOM 720 O O . LYS A 1 86 ? -9.261 1.237 -1.212 1.00 87.44 86 LYS A O 1
ATOM 725 N N . VAL A 1 87 ? -7.701 0.163 -2.446 1.00 92.62 87 VAL A N 1
ATOM 726 C CA . VAL A 1 87 ? -7.949 -1.186 -1.966 1.00 92.62 87 VAL A CA 1
ATOM 727 C C . VAL A 1 87 ? -6.631 -1.730 -1.442 1.00 92.62 87 VAL A C 1
ATOM 729 O O . VAL A 1 87 ? -5.635 -1.728 -2.166 1.00 92.62 87 VAL A O 1
ATOM 732 N N . PHE A 1 88 ? -6.638 -2.164 -0.190 1.00 94.44 88 PHE A N 1
ATOM 733 C CA . PHE A 1 88 ? -5.551 -2.877 0.462 1.00 94.44 88 PHE A CA 1
ATOM 734 C C . PHE A 1 88 ? -6.057 -4.277 0.770 1.00 94.44 88 PHE A C 1
ATOM 736 O O . PHE A 1 88 ? -7.058 -4.428 1.467 1.00 94.44 88 PHE A O 1
ATOM 743 N N . LYS A 1 89 ? -5.394 -5.281 0.206 1.00 97.31 89 LYS A N 1
ATOM 744 C CA . LYS A 1 89 ? -5.729 -6.684 0.398 1.00 97.31 89 LYS A CA 1
ATOM 745 C C . LYS A 1 89 ? -4.468 -7.467 0.731 1.00 97.31 89 LYS A C 1
ATOM 747 O O . LYS A 1 89 ? -3.522 -7.406 -0.051 1.00 97.31 89 LYS A O 1
ATOM 752 N N . ASP A 1 90 ? -4.475 -8.216 1.826 1.00 97.62 90 ASP A N 1
ATOM 753 C CA . ASP A 1 90 ? -3.323 -9.024 2.241 1.00 97.62 90 ASP A CA 1
ATOM 754 C C . ASP A 1 90 ? -2.070 -8.125 2.402 1.00 97.62 90 ASP A C 1
ATOM 756 O O . ASP A 1 90 ? -1.071 -8.275 1.691 1.00 97.62 90 ASP A O 1
ATOM 760 N N . VAL A 1 91 ? -2.166 -7.094 3.255 1.00 97.12 91 VAL A N 1
ATOM 761 C CA . VAL A 1 91 ? -1.122 -6.061 3.419 1.00 97.12 91 VAL A CA 1
ATOM 762 C C . VAL A 1 91 ? -0.577 -6.062 4.844 1.00 97.12 91 VAL A C 1
ATOM 764 O O . VAL A 1 91 ? -1.344 -5.948 5.796 1.00 97.12 91 VAL A O 1
ATOM 767 N N . GLY A 1 92 ? 0.747 -6.137 4.980 1.00 96.69 92 GLY A N 1
ATOM 768 C CA . GLY A 1 92 ? 1.455 -6.002 6.253 1.00 96.69 92 GLY A CA 1
ATOM 769 C C . GLY A 1 92 ? 2.365 -4.781 6.245 1.00 96.69 92 GLY A C 1
ATOM 770 O O . GLY A 1 92 ? 3.162 -4.624 5.316 1.00 96.69 92 GLY A O 1
ATOM 771 N N . VAL A 1 93 ? 2.254 -3.923 7.258 1.00 96.56 93 VAL A N 1
ATOM 772 C CA . VAL A 1 93 ? 3.130 -2.755 7.414 1.00 96.56 93 VAL A CA 1
ATOM 773 C C . VAL A 1 93 ? 3.627 -2.633 8.849 1.00 96.56 93 VAL A C 1
ATOM 775 O O . VAL A 1 93 ? 2.852 -2.850 9.775 1.00 96.56 93 VAL A O 1
ATOM 778 N N . TYR A 1 94 ? 4.900 -2.292 9.041 1.00 96.25 94 TYR A N 1
ATOM 779 C CA . TYR A 1 94 ? 5.403 -1.982 10.378 1.00 96.25 94 TYR A CA 1
ATOM 780 C C . TYR A 1 94 ? 4.927 -0.582 10.796 1.00 96.25 94 TYR A C 1
ATOM 782 O O . TYR A 1 94 ? 4.039 -0.470 11.635 1.00 96.25 94 TYR A O 1
ATOM 790 N N . GLU A 1 95 ? 5.355 0.465 10.099 1.00 95.94 95 GLU A N 1
ATOM 791 C CA . GLU A 1 95 ? 4.911 1.842 10.339 1.00 95.94 95 GLU A CA 1
ATOM 792 C C . GLU A 1 95 ? 4.140 2.400 9.141 1.00 95.94 95 GLU A C 1
ATOM 794 O O . GLU A 1 95 ? 4.623 2.424 8.005 1.00 95.94 95 GLU A O 1
ATOM 799 N N . MET A 1 96 ? 2.914 2.868 9.375 1.00 93.94 96 MET A N 1
ATOM 800 C CA . MET A 1 96 ? 2.044 3.403 8.334 1.00 93.94 96 MET A CA 1
ATOM 801 C C . MET A 1 96 ? 1.551 4.811 8.667 1.00 93.94 96 MET A C 1
ATOM 803 O O . MET A 1 96 ? 0.709 5.006 9.538 1.00 93.94 96 MET A O 1
ATOM 807 N N . CYS A 1 97 ? 1.958 5.786 7.859 1.00 92.81 97 CYS A N 1
ATOM 808 C CA . CYS A 1 97 ? 1.440 7.150 7.884 1.00 92.81 97 CYS A CA 1
ATOM 809 C C . CYS A 1 97 ? 0.578 7.420 6.646 1.00 92.81 97 CYS A C 1
ATOM 811 O O . CYS A 1 97 ? 1.085 7.487 5.521 1.00 92.81 97 CYS A O 1
ATOM 813 N N . LEU A 1 98 ? -0.733 7.629 6.820 1.00 87.50 98 LEU A N 1
ATOM 814 C CA . LEU A 1 98 ? -1.617 8.019 5.715 1.00 87.50 98 LEU A CA 1
ATOM 815 C C . LEU A 1 98 ? -2.264 9.383 5.966 1.00 87.50 98 LEU A C 1
ATOM 817 O O . LEU A 1 98 ? -3.089 9.544 6.866 1.00 87.50 98 LEU A O 1
ATOM 821 N N . TYR A 1 99 ? -1.982 10.326 5.069 1.00 87.50 99 TYR A N 1
ATOM 822 C CA . TYR A 1 99 ? -2.652 11.620 4.984 1.00 87.50 99 TYR A CA 1
ATOM 823 C C . TYR A 1 99 ? -3.582 11.640 3.777 1.00 87.50 99 TYR A C 1
ATOM 825 O O . TYR A 1 99 ? -3.145 11.430 2.639 1.00 87.50 99 TYR A O 1
ATOM 833 N N . ILE A 1 100 ? -4.884 11.833 4.004 1.00 77.38 100 ILE A N 1
ATOM 834 C CA . ILE A 1 100 ? -5.871 11.712 2.930 1.00 77.38 100 ILE A CA 1
ATOM 835 C C . ILE A 1 100 ? -6.940 12.795 3.021 1.00 77.38 100 ILE A C 1
ATOM 837 O O . ILE A 1 100 ? -7.722 12.821 3.968 1.00 77.38 100 ILE A O 1
ATOM 841 N N . ASN A 1 101 ? -7.043 13.628 1.988 1.00 83.50 101 ASN A N 1
ATOM 842 C CA . ASN A 1 101 ? -8.043 14.691 1.955 1.00 83.50 101 ASN A CA 1
ATOM 843 C C . ASN A 1 101 ? -9.448 14.135 1.642 1.00 83.50 101 ASN A C 1
ATOM 845 O O . ASN A 1 101 ? -10.345 14.247 2.469 1.00 83.50 101 ASN A O 1
ATOM 849 N N . ALA A 1 102 ? -9.644 13.434 0.522 1.00 83.19 102 ALA A N 1
ATOM 850 C CA . ALA A 1 102 ? -10.931 12.812 0.193 1.00 83.19 102 ALA A CA 1
ATOM 851 C C . ALA A 1 102 ? -10.776 11.436 -0.468 1.00 83.19 102 ALA A C 1
ATOM 853 O O . ALA A 1 102 ? -9.864 11.211 -1.267 1.00 83.19 102 ALA A O 1
ATOM 854 N N . GLY A 1 103 ? -11.680 10.493 -0.182 1.00 83.94 103 GLY A N 1
ATOM 855 C CA . GLY A 1 103 ? -11.696 9.238 -0.934 1.00 83.94 103 GLY A CA 1
ATOM 856 C C . GLY A 1 103 ? -12.401 8.052 -0.297 1.00 83.94 103 GLY A C 1
ATOM 857 O O . GLY A 1 103 ? -12.829 8.094 0.853 1.00 83.94 103 GLY A O 1
ATOM 858 N N . TYR A 1 104 ? -12.461 6.963 -1.057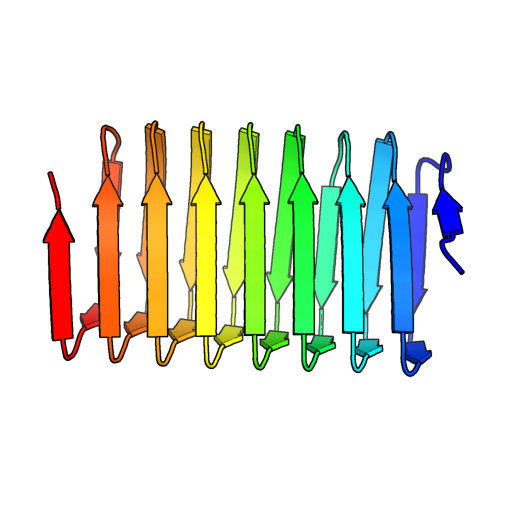 1.00 85.50 104 TYR A N 1
ATOM 859 C CA . TYR A 1 104 ? -12.934 5.662 -0.592 1.00 85.50 104 TYR A CA 1
ATOM 860 C C . TYR A 1 104 ? -11.746 4.749 -0.291 1.00 85.50 104 TYR A C 1
ATOM 862 O O . TYR A 1 104 ? -10.776 4.704 -1.058 1.00 85.50 104 TYR A O 1
ATOM 870 N N . LYS A 1 105 ? -11.819 4.004 0.809 1.00 86.31 105 LYS A N 1
ATOM 871 C CA . LYS A 1 105 ? -10.807 3.015 1.186 1.00 86.31 105 LYS A CA 1
ATOM 872 C C . LYS A 1 105 ? -11.461 1.710 1.586 1.00 86.31 105 LYS A C 1
ATOM 874 O O . LYS A 1 105 ? -12.426 1.715 2.343 1.00 86.31 105 LYS A O 1
ATOM 879 N N . ASP A 1 106 ? -10.869 0.627 1.123 1.00 91.50 106 ASP A N 1
ATOM 880 C CA . ASP A 1 106 ? -11.211 -0.728 1.516 1.00 91.50 106 ASP A CA 1
ATOM 881 C C . ASP A 1 106 ? -9.944 -1.429 1.996 1.00 91.50 106 ASP A C 1
ATOM 883 O O . ASP A 1 106 ? -8.956 -1.503 1.260 1.00 91.50 106 ASP A O 1
ATOM 887 N N . PHE A 1 107 ? -9.961 -1.856 3.251 1.00 92.88 107 PHE A N 1
ATOM 888 C CA . PHE A 1 107 ? -8.896 -2.597 3.904 1.00 92.88 107 PHE A CA 1
ATOM 889 C C . PHE A 1 107 ? -9.423 -3.990 4.217 1.00 92.88 107 PHE A C 1
ATOM 891 O O . PHE A 1 107 ? -10.391 -4.130 4.966 1.00 92.88 107 PHE A O 1
ATOM 898 N N . LYS A 1 108 ? -8.776 -5.004 3.648 1.00 96.25 108 LYS A N 1
ATOM 899 C CA . LYS A 1 108 ? -9.111 -6.407 3.842 1.00 96.25 108 LYS A CA 1
ATOM 900 C C . LYS A 1 108 ? -7.855 -7.203 4.178 1.00 96.25 108 LYS A C 1
ATOM 902 O O . LYS A 1 108 ? -6.904 -7.151 3.402 1.00 96.25 108 LYS A O 1
ATOM 907 N N . ASP A 1 109 ? -7.869 -7.963 5.266 1.00 97.00 109 ASP A N 1
ATOM 908 C CA . ASP A 1 109 ? -6.725 -8.785 5.683 1.00 97.00 109 ASP A CA 1
ATOM 909 C C . ASP A 1 109 ? -5.460 -7.906 5.854 1.00 97.00 109 ASP A C 1
ATOM 911 O O . ASP A 1 109 ? -4.460 -8.069 5.150 1.00 97.00 109 ASP A O 1
ATOM 915 N N . VAL A 1 110 ? -5.543 -6.882 6.716 1.00 96.25 110 VAL A N 1
ATOM 916 C CA . VAL A 1 110 ? -4.477 -5.874 6.897 1.00 96.25 110 VAL A CA 1
ATOM 917 C C . VAL A 1 110 ? -3.936 -5.897 8.321 1.00 96.25 110 VAL A C 1
ATOM 919 O O . VAL A 1 110 ? -4.702 -5.782 9.274 1.00 96.25 110 VAL A O 1
ATOM 922 N N . GLY A 1 111 ? -2.615 -5.995 8.457 1.00 95.75 111 GLY A N 1
ATOM 923 C CA . GLY A 1 111 ? -1.905 -5.894 9.731 1.00 95.75 111 GLY A CA 1
ATOM 924 C C . GLY A 1 111 ? -0.980 -4.684 9.746 1.00 95.75 111 GLY A C 1
ATOM 925 O O . GLY A 1 111 ? -0.189 -4.509 8.816 1.00 95.75 111 GLY A O 1
ATOM 926 N N . VAL A 1 112 ? -1.072 -3.859 10.788 1.00 95.56 112 VAL A N 1
ATOM 927 C CA . VAL A 1 112 ? -0.177 -2.715 10.995 1.00 95.56 112 VAL A CA 1
ATOM 928 C C . VAL A 1 112 ? 0.336 -2.706 12.432 1.00 95.56 112 VAL A C 1
ATOM 930 O O . VAL A 1 112 ? -0.452 -2.917 13.352 1.00 95.56 112 VAL A O 1
ATOM 933 N N . TYR A 1 113 ? 1.632 -2.470 12.638 1.00 95.00 113 TYR A N 1
ATOM 934 C CA . TYR A 1 113 ? 2.153 -2.272 13.991 1.00 95.00 113 TYR A CA 1
ATOM 935 C C . TYR A 1 113 ? 1.792 -0.860 14.477 1.00 95.00 113 TYR A C 1
ATOM 937 O O . TYR A 1 113 ? 0.916 -0.717 15.322 1.00 95.00 113 TYR A O 1
ATOM 945 N N . GLU A 1 114 ? 2.309 0.180 13.835 1.00 94.25 114 GLU A N 1
ATOM 946 C CA . GLU A 1 114 ? 1.977 1.574 14.145 1.00 94.25 114 GLU A CA 1
ATOM 947 C C . GLU A 1 114 ? 1.256 2.247 12.976 1.00 94.25 114 GLU A C 1
ATOM 949 O O . GLU A 1 114 ? 1.731 2.258 11.837 1.00 94.25 114 GLU A O 1
ATOM 954 N N . MET A 1 115 ? 0.088 2.832 13.241 1.00 91.75 115 MET A N 1
ATOM 955 C CA . MET A 1 115 ? -0.726 3.499 12.231 1.00 91.75 115 MET A CA 1
ATOM 956 C C . MET A 1 115 ? -1.053 4.937 12.627 1.00 91.75 115 MET A C 1
ATOM 958 O O . MET A 1 115 ? -1.854 5.185 13.523 1.00 91.75 115 MET A O 1
ATOM 962 N N . CYS A 1 116 ? -0.535 5.897 11.866 1.00 90.19 116 CYS A N 1
ATOM 963 C CA . CYS A 1 116 ? -0.941 7.297 11.909 1.00 90.19 116 CYS A CA 1
ATOM 964 C C . CYS A 1 116 ? -1.887 7.616 10.751 1.00 90.19 116 CYS A C 1
ATOM 9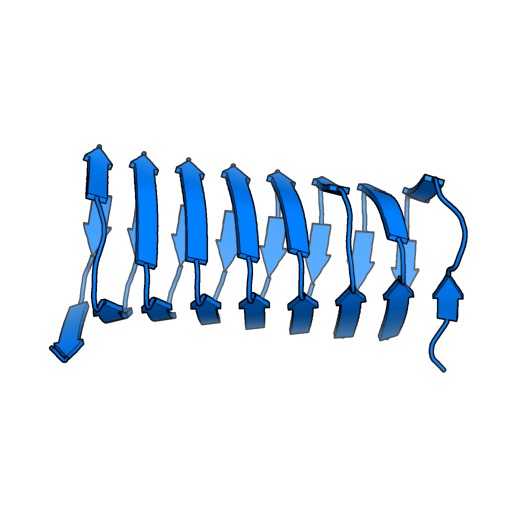66 O O . CYS A 1 116 ? -1.535 7.515 9.570 1.00 90.19 116 CYS A O 1
ATOM 968 N N . PHE A 1 117 ? -3.107 8.039 11.072 1.00 83.12 117 PHE A N 1
ATOM 969 C CA . PHE A 1 117 ? -4.167 8.199 10.089 1.00 83.12 117 PHE A CA 1
ATOM 970 C C . PHE A 1 117 ? -4.861 9.556 10.195 1.00 83.12 117 PHE A C 1
ATOM 972 O O . PHE A 1 117 ? -5.682 9.788 11.080 1.00 83.12 117 PHE A O 1
ATOM 979 N N . TYR A 1 118 ? -4.575 10.433 9.229 1.00 84.44 118 TYR A N 1
ATOM 980 C CA . TYR A 1 118 ? -5.201 11.746 9.090 1.00 84.44 118 TYR A CA 1
ATOM 981 C C . TYR A 1 118 ? -6.162 11.761 7.902 1.00 84.44 118 TYR A C 1
ATOM 983 O O . TYR A 1 118 ? -5.761 11.521 6.754 1.00 84.44 118 TYR A O 1
ATOM 991 N N . ILE A 1 119 ? -7.443 12.048 8.153 1.00 71.75 119 ILE A N 1
ATOM 992 C CA . ILE A 1 119 ? -8.457 12.100 7.096 1.00 71.75 119 ILE A CA 1
ATOM 993 C C . ILE A 1 119 ? -9.410 13.267 7.251 1.00 71.75 119 ILE A C 1
ATOM 995 O O . ILE A 1 119 ? -10.101 13.389 8.258 1.00 71.75 119 ILE A O 1
ATOM 999 N N . ASN A 1 120 ? -9.571 14.014 6.163 1.00 78.88 120 ASN A N 1
ATOM 1000 C CA . ASN A 1 120 ? -10.556 15.081 6.102 1.00 78.88 120 ASN A CA 1
ATOM 1001 C C . ASN A 1 120 ? -11.971 14.564 5.739 1.00 78.88 120 ASN A C 1
ATOM 1003 O O . ASN A 1 120 ? -12.915 14.771 6.496 1.00 78.88 120 ASN A O 1
ATOM 1007 N N . ALA A 1 121 ? -12.133 13.818 4.639 1.00 80.12 121 ALA A N 1
ATOM 1008 C CA . ALA A 1 121 ? -13.428 13.268 4.216 1.00 80.12 121 ALA A CA 1
ATOM 1009 C C . ALA A 1 121 ? -13.314 11.869 3.578 1.00 80.12 121 ALA A C 1
ATOM 1011 O O . ALA A 1 121 ? -12.309 11.529 2.947 1.00 80.12 121 ALA A O 1
ATOM 1012 N N . GLY A 1 122 ? -14.357 11.038 3.692 1.00 81.69 122 GLY A N 1
ATOM 1013 C CA . GLY A 1 122 ? -14.474 9.833 2.860 1.00 81.69 122 GLY A CA 1
ATOM 1014 C C . GLY A 1 122 ? -15.155 8.617 3.481 1.00 81.69 122 GLY A C 1
ATOM 1015 O O . GLY A 1 122 ? -15.494 8.603 4.660 1.00 81.69 122 GLY A O 1
ATOM 1016 N N . TYR A 1 123 ? -15.309 7.569 2.674 1.00 83.31 123 TYR A N 1
ATOM 1017 C CA . TYR A 1 123 ? -15.892 6.290 3.082 1.00 83.31 123 TYR A CA 1
ATOM 1018 C C . TYR A 1 123 ? -14.794 5.248 3.308 1.00 83.31 123 TYR A C 1
ATOM 1020 O O . TYR A 1 123 ? -13.834 5.169 2.538 1.00 83.31 123 TYR A O 1
ATOM 1028 N N . LYS A 1 124 ? -14.917 4.458 4.373 1.00 84.19 124 LYS A N 1
ATOM 1029 C CA . LYS A 1 124 ? -13.923 3.457 4.766 1.00 84.19 124 LYS A CA 1
ATOM 1030 C C . LYS A 1 124 ? -14.588 2.130 5.104 1.00 84.19 124 LYS A C 1
ATOM 1032 O O . LYS A 1 124 ? -15.546 2.108 5.871 1.00 84.19 124 LYS A O 1
ATOM 1037 N N . VAL A 1 125 ? -14.020 1.048 4.592 1.00 87.81 125 VAL A N 1
ATOM 1038 C CA . VAL A 1 125 ? -14.341 -0.328 4.972 1.00 87.81 125 VAL A CA 1
ATOM 1039 C C . VAL A 1 125 ? -13.091 -0.962 5.547 1.00 87.81 125 VAL A C 1
ATOM 1041 O O . VAL A 1 125 ? -12.021 -0.868 4.949 1.00 87.81 125 VAL A O 1
ATOM 1044 N N . PHE A 1 126 ? -13.244 -1.590 6.703 1.00 90.25 126 PHE A N 1
ATOM 1045 C CA . PHE A 1 126 ? -12.224 -2.398 7.345 1.00 90.25 126 PHE A CA 1
ATOM 1046 C C . PHE A 1 126 ? -12.805 -3.781 7.593 1.00 90.25 126 PHE A C 1
ATOM 1048 O O . PHE A 1 126 ? -13.858 -3.910 8.226 1.00 90.25 126 PHE A O 1
ATOM 1055 N N . LYS A 1 127 ? -12.126 -4.799 7.075 1.00 94.81 127 LYS A N 1
ATOM 1056 C CA . LYS A 1 127 ? -12.465 -6.200 7.256 1.00 94.81 127 LYS A CA 1
ATOM 1057 C C . LYS A 1 127 ? -11.205 -6.988 7.600 1.00 94.81 127 LYS A C 1
ATOM 1059 O O . LYS A 1 127 ? -10.251 -6.929 6.832 1.00 94.81 127 LYS A O 1
ATOM 1064 N N . ASP A 1 128 ? -11.218 -7.742 8.694 1.00 95.88 128 ASP A N 1
ATOM 1065 C CA . ASP A 1 128 ? -10.075 -8.568 9.104 1.00 95.88 128 ASP A CA 1
ATOM 1066 C C . ASP A 1 128 ? -8.807 -7.694 9.272 1.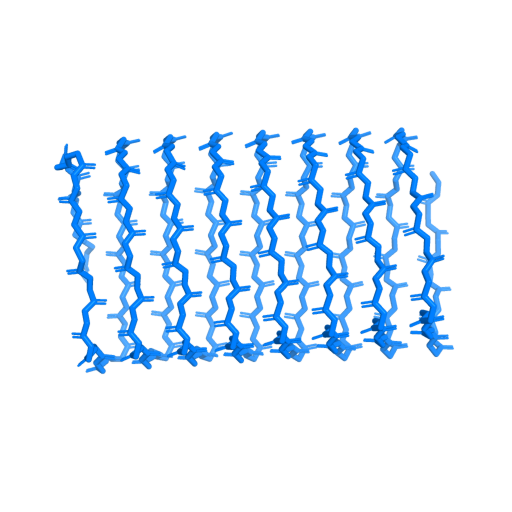00 95.88 128 ASP A C 1
ATOM 1068 O O . ASP A 1 128 ? -7.797 -7.882 8.589 1.00 95.88 128 ASP A O 1
ATOM 1072 N N . VAL A 1 129 ? -8.898 -6.649 10.109 1.00 94.06 129 VAL A N 1
ATOM 1073 C CA . VAL A 1 129 ? -7.830 -5.643 10.287 1.00 94.06 129 VAL A CA 1
ATOM 1074 C C . VAL A 1 129 ? -7.305 -5.644 11.718 1.00 94.06 129 VAL A C 1
ATOM 1076 O O . VAL A 1 129 ? -8.076 -5.479 12.660 1.00 94.06 129 VAL A O 1
ATOM 1079 N N . GLY A 1 130 ? -5.990 -5.777 11.876 1.00 94.50 130 GLY A N 1
ATOM 1080 C CA . GLY A 1 130 ? -5.296 -5.673 13.158 1.00 94.50 130 GLY A CA 1
ATOM 1081 C C . GLY A 1 130 ? -4.350 -4.478 13.181 1.00 94.50 130 GLY A C 1
ATOM 1082 O O . GLY A 1 130 ? -3.532 -4.330 12.273 1.00 94.50 130 GLY A O 1
ATOM 1083 N N . VAL A 1 131 ? -4.452 -3.644 14.214 1.00 93.62 131 VAL A N 1
ATOM 1084 C CA . VAL A 1 131 ? -3.514 -2.544 14.472 1.00 93.62 131 VAL A CA 1
ATOM 1085 C C . VAL A 1 131 ? -3.006 -2.641 15.907 1.00 93.62 131 VAL A C 1
ATOM 1087 O O . VAL A 1 131 ? -3.812 -2.820 16.821 1.00 93.62 131 VAL A O 1
ATOM 1090 N N . TYR A 1 132 ? -1.694 -2.537 16.122 1.00 92.69 132 TYR A N 1
ATOM 1091 C CA . TYR A 1 132 ? -1.157 -2.498 17.483 1.00 92.69 132 TYR A CA 1
ATOM 1092 C C . TYR A 1 132 ? -1.353 -1.099 18.088 1.00 92.69 132 TYR A C 1
ATOM 1094 O O . TYR A 1 132 ? -2.135 -0.951 19.021 1.00 92.69 132 TYR A O 1
ATOM 1102 N N . GLU A 1 133 ? -0.799 -0.060 17.474 1.00 92.31 133 GLU A N 1
ATOM 1103 C CA . GLU A 1 133 ? -0.965 1.335 17.894 1.00 92.31 133 GLU A CA 1
ATOM 1104 C C . GLU A 1 133 ? -1.637 2.167 16.797 1.00 92.31 133 GLU A C 1
ATOM 1106 O O . GLU A 1 133 ? -1.184 2.216 15.652 1.00 92.31 133 GLU A O 1
ATOM 1111 N N . LEU A 1 134 ? -2.743 2.832 17.136 1.00 89.88 134 LEU A N 1
ATOM 1112 C CA . LEU A 1 134 ? -3.522 3.649 16.208 1.00 89.88 134 LEU A CA 1
ATOM 1113 C C . LEU A 1 134 ? -3.625 5.102 16.677 1.00 89.88 134 LEU A C 1
ATOM 1115 O O . LEU A 1 134 ? -4.297 5.405 17.662 1.00 89.88 134 LEU A O 1
ATOM 1119 N N . TYR A 1 135 ? -3.089 6.018 15.877 1.00 89.25 135 TYR A N 1
ATOM 1120 C CA . TYR A 1 135 ? -3.283 7.460 16.002 1.00 89.25 135 TYR A CA 1
ATOM 1121 C C . TYR A 1 135 ? -4.248 7.943 14.929 1.00 89.25 135 TYR A C 1
ATOM 1123 O O . TYR A 1 135 ? -3.965 7.869 13.730 1.00 89.25 135 TYR A O 1
ATOM 1131 N N . LEU A 1 136 ? -5.405 8.448 15.347 1.00 81.50 136 LEU A N 1
ATOM 1132 C CA . LEU A 1 136 ? -6.502 8.743 14.436 1.00 81.50 136 LEU A CA 1
ATOM 1133 C C . LEU A 1 136 ? -6.973 10.192 14.552 1.00 81.50 136 LEU A C 1
ATOM 1135 O O . LEU A 1 136 ? -7.430 10.624 15.607 1.00 81.50 136 LEU A O 1
ATOM 1139 N N . TYR A 1 137 ? -6.947 10.892 13.416 1.00 82.31 137 TYR A N 1
ATOM 1140 C CA . TYR A 1 137 ? -7.596 12.184 13.216 1.00 82.31 137 TYR A CA 1
ATOM 1141 C C . TYR A 1 137 ? -8.580 12.086 12.049 1.00 82.31 137 TYR A C 1
ATOM 1143 O O . TYR A 1 137 ? -8.191 11.827 10.902 1.00 82.31 137 TYR A O 1
ATOM 1151 N N . ILE A 1 138 ? -9.874 12.252 12.326 1.00 70.06 138 ILE A N 1
ATOM 1152 C CA . ILE A 1 138 ? -10.923 12.174 11.305 1.00 70.06 138 ILE A CA 1
ATOM 1153 C C . ILE A 1 138 ? -11.893 13.328 11.470 1.00 70.06 138 ILE A C 1
ATOM 1155 O O . ILE A 1 138 ? -12.594 13.395 12.468 1.00 70.06 138 ILE A O 1
ATOM 1159 N N . ASN A 1 139 ? -12.012 14.143 10.425 1.00 76.50 139 ASN A N 1
ATOM 1160 C CA . ASN A 1 139 ? -12.989 15.222 10.387 1.00 76.50 139 ASN A CA 1
ATOM 1161 C C . ASN A 1 139 ? -14.388 14.692 10.002 1.00 76.50 139 ASN A C 1
ATOM 1163 O O . ASN A 1 139 ? -15.301 14.678 10.821 1.00 76.50 139 ASN A O 1
ATOM 1167 N N . THR A 1 140 ? -14.569 14.162 8.784 1.00 74.62 140 THR A N 1
ATOM 1168 C CA . THR A 1 140 ? -15.886 13.683 8.315 1.00 74.62 140 THR A CA 1
ATOM 1169 C C . THR A 1 140 ? -15.828 12.358 7.548 1.00 74.62 140 THR A C 1
ATOM 1171 O O . THR A 1 140 ? -14.805 11.971 6.970 1.00 74.62 140 THR A O 1
ATOM 1174 N N . GLY A 1 141 ? -16.953 11.636 7.522 1.00 78.56 141 GLY A N 1
ATOM 1175 C CA . GLY A 1 141 ? -17.160 10.487 6.641 1.00 78.56 141 GLY A CA 1
ATOM 1176 C C . GLY A 1 141 ? -17.653 9.213 7.324 1.00 78.56 141 GLY A C 1
ATOM 1177 O O . GLY A 1 141 ? -17.737 9.118 8.545 1.00 78.56 141 GLY A O 1
ATOM 1178 N N . TYR A 1 142 ? -17.966 8.215 6.502 1.00 80.31 142 TYR A N 1
ATOM 1179 C CA . TYR A 1 142 ? -18.559 6.948 6.927 1.00 80.31 142 TYR A CA 1
ATOM 1180 C C . TYR A 1 142 ? -17.494 5.871 7.128 1.00 80.31 142 TYR A C 1
ATOM 1182 O O . TYR A 1 142 ? -16.505 5.807 6.388 1.00 80.31 142 TYR A O 1
ATOM 1190 N N . LYS A 1 143 ? -17.703 5.008 8.125 1.00 82.88 143 LYS A N 1
ATOM 1191 C CA . LYS A 1 143 ? -16.804 3.897 8.448 1.00 82.88 143 LYS A CA 1
ATOM 1192 C C . LYS A 1 143 ? -17.619 2.627 8.676 1.00 82.88 143 LYS A C 1
ATOM 1194 O O . LYS A 1 143 ? -18.621 2.664 9.385 1.00 82.88 143 LYS A O 1
ATOM 1199 N N . VAL A 1 144 ? -17.162 1.523 8.102 1.00 86.62 144 VAL A N 1
ATOM 1200 C CA . VAL A 1 144 ? -17.690 0.176 8.322 1.00 86.62 144 VAL A CA 1
ATOM 1201 C C . VAL A 1 144 ? -16.551 -0.692 8.834 1.00 86.62 144 VAL A C 1
ATOM 1203 O O . VAL A 1 144 ? -15.483 -0.715 8.226 1.00 86.62 144 VAL A O 1
ATOM 1206 N N . PHE A 1 145 ? -16.788 -1.395 9.940 1.00 88.44 145 PHE A N 1
ATOM 1207 C CA . PHE A 1 145 ? -15.814 -2.276 10.576 1.00 88.44 145 PHE A CA 1
ATOM 1208 C C . PHE A 1 145 ? -16.394 -3.681 10.705 1.00 88.44 145 PHE A C 1
ATOM 1210 O O . PHE A 1 145 ? -17.540 -3.849 11.124 1.00 88.44 145 PHE A O 1
ATOM 1217 N N . LYS A 1 146 ? -15.592 -4.680 10.352 1.00 92.56 146 LYS A N 1
ATOM 1218 C CA . LYS A 1 146 ? -15.865 -6.097 10.564 1.00 92.56 146 LYS A CA 1
ATOM 1219 C C . LYS A 1 146 ? -14.564 -6.782 10.972 1.00 92.56 146 LYS A C 1
ATOM 1221 O O . LYS A 1 146 ? -13.583 -6.660 10.251 1.00 92.56 146 LYS A O 1
ATOM 1226 N N . ASP A 1 147 ? -14.569 -7.488 12.098 1.00 93.50 147 ASP A N 1
ATOM 1227 C CA . ASP A 1 147 ? -13.404 -8.248 12.572 1.00 93.50 147 ASP A CA 1
ATOM 1228 C C . ASP A 1 147 ? -12.144 -7.358 12.668 1.00 93.50 147 ASP A C 1
ATOM 1230 O O . ASP A 1 147 ? -11.121 -7.599 12.030 1.00 93.50 147 ASP A O 1
ATOM 1234 N N . VAL A 1 148 ? -12.265 -6.252 13.417 1.00 91.56 148 VAL A N 1
ATOM 1235 C CA . VAL A 1 148 ? -11.201 -5.249 13.586 1.00 91.56 148 VAL A CA 1
ATOM 1236 C C . VAL A 1 148 ? -10.732 -5.208 15.033 1.00 91.56 148 VAL A C 1
ATOM 1238 O O . VAL A 1 148 ? -11.544 -5.004 15.934 1.00 91.56 148 VAL A O 1
ATOM 1241 N N . GLY A 1 149 ? -9.426 -5.375 15.238 1.00 91.81 149 GLY A N 1
ATOM 1242 C CA . GLY A 1 149 ? -8.765 -5.279 16.537 1.00 91.81 149 GLY A CA 1
ATOM 1243 C C . GLY A 1 149 ? -7.770 -4.123 16.570 1.00 91.81 149 GLY A C 1
ATOM 1244 O O . GLY A 1 149 ? -6.962 -3.976 15.655 1.00 91.81 149 GLY A O 1
ATOM 1245 N N . VAL A 1 150 ? -7.833 -3.316 17.629 1.00 91.75 150 VAL A N 1
ATOM 1246 C CA . VAL A 1 150 ? -6.848 -2.272 17.934 1.00 91.75 150 VAL A CA 1
ATOM 1247 C C . VAL A 1 150 ? -6.385 -2.482 19.370 1.00 91.75 150 VAL A C 1
ATOM 1249 O O . VAL A 1 150 ? -7.239 -2.581 20.252 1.00 91.75 150 VAL A O 1
ATOM 1252 N N . TYR A 1 151 ? -5.075 -2.592 19.596 1.00 91.19 151 TYR A N 1
ATOM 1253 C CA . TYR A 1 151 ? -4.536 -2.790 20.945 1.00 91.19 151 TYR A CA 1
ATOM 1254 C C . TYR A 1 151 ? -4.484 -1.466 21.722 1.00 91.19 151 TYR A C 1
ATOM 1256 O O . TYR A 1 151 ? -5.059 -1.368 22.804 1.00 91.19 151 TYR A O 1
ATOM 1264 N N . GLU A 1 152 ? -3.921 -0.418 21.123 1.00 90.12 152 GLU A N 1
ATOM 1265 C CA . GLU A 1 152 ? -3.857 0.933 21.681 1.00 90.12 152 GLU A CA 1
ATOM 1266 C C . GLU A 1 152 ? -4.373 1.972 20.680 1.00 90.12 152 GLU A C 1
ATOM 1268 O O . GLU A 1 152 ? -4.059 1.938 19.490 1.00 90.12 152 GLU A O 1
ATOM 1273 N N . MET A 1 153 ? -5.202 2.910 21.156 1.00 87.50 153 MET A N 1
ATOM 1274 C CA . MET A 1 153 ? -5.826 3.927 20.309 1.00 87.50 153 MET A CA 1
ATOM 1275 C C . MET A 1 153 ? -5.748 5.320 20.935 1.00 87.50 153 MET A C 1
ATOM 1277 O O . MET A 1 153 ? -6.293 5.566 22.010 1.00 87.50 153 MET A O 1
ATOM 1281 N N . CYS A 1 154 ? -5.166 6.253 20.187 1.00 84.69 154 CYS A N 1
ATOM 1282 C CA . CYS A 1 154 ? -5.156 7.682 20.468 1.00 84.69 154 CYS A CA 1
ATOM 1283 C C . CYS A 1 154 ? -6.077 8.412 19.479 1.00 84.69 154 CYS A C 1
ATOM 1285 O O . CYS A 1 154 ? -5.848 8.411 18.265 1.00 84.69 154 CYS A O 1
ATOM 1287 N N . LEU A 1 155 ? -7.126 9.052 20.000 1.00 76.06 155 LEU A N 1
ATOM 1288 C CA . LEU A 1 155 ? -8.103 9.811 19.219 1.00 76.06 155 LEU A CA 1
ATOM 1289 C C . LEU A 1 155 ? -7.930 11.307 19.470 1.00 76.06 155 LEU A C 1
ATOM 1291 O O . LEU A 1 155 ? -8.127 11.764 20.593 1.00 76.06 155 LEU A O 1
ATOM 1295 N N . ASN A 1 156 ? -7.646 12.059 18.407 1.00 69.06 156 ASN A N 1
ATOM 1296 C CA . ASN A 1 156 ? -7.714 13.518 18.419 1.00 69.06 156 ASN A CA 1
ATOM 1297 C C . ASN A 1 156 ? -8.875 13.950 17.514 1.00 69.06 156 ASN A C 1
ATOM 1299 O O . ASN A 1 156 ? -8.887 13.614 16.326 1.00 69.06 156 ASN A O 1
ATOM 1303 N N . ASN A 1 157 ? -9.850 14.655 18.093 1.00 55.97 157 ASN A N 1
ATOM 1304 C CA . ASN A 1 157 ? -10.973 15.268 17.375 1.00 55.97 157 ASN A CA 1
ATOM 1305 C C . ASN A 1 157 ? -10.608 16.681 16.915 1.00 55.97 157 ASN A C 1
ATOM 1307 O O . ASN A 1 157 ? -10.023 17.420 17.737 1.00 55.97 157 ASN A O 1
#

Foldseek 3Di:
DEDEDADAEDEAECADEAEYHYEYEHHEYEYENYEYAYYHYEYEEEEYEYYCYEYAYYAYAYEEYEYEYENYEYAAEHAEYEEYEYEYYCYEYAAEEYAYEEYEYEYECYEYAAYHDHYEEYEYEHENYEYAEYEDDYNDYYYHYYNYYYNYYDDDD

pLDDT: mean 89.28, std 7.32, range [55.97, 97.75]